Protein AF-A0A1V4APD4-F1 (afdb_monomer)

Nearest PDB structures (foldseek):
  5y3a-assembly2_G  TM=3.845E-01  e=6.288E+00  Homo sapiens

Solvent-accessible surface area (backbone atoms only — not comparable to full-atom values): 9964 Å² total; per-residue (Å²): 138,82,90,67,77,74,72,78,76,81,87,77,83,63,54,67,51,74,43,64,49,101,88,71,40,72,78,46,75,46,80,49,73,101,63,61,68,77,73,52,52,54,60,49,47,54,54,54,38,70,73,75,43,99,75,84,90,73,86,78,89,71,90,73,53,75,68,58,47,55,58,59,63,32,73,66,44,53,63,52,63,63,66,64,74,51,53,67,64,50,52,55,47,32,38,77,34,36,55,78,51,65,97,62,78,60,68,71,44,42,54,51,33,45,53,49,7,52,51,47,37,40,52,52,51,52,52,50,54,51,52,52,54,52,52,52,52,51,52,50,52,53,52,53,52,50,54,52,51,54,52,56,50,56,55,48,62,55,54,71,70,76,113

Sequence (163 aa):
MYKGKVNKRVELGHNMLVASDPWGFVVEHQVIEREADVTLSLPLADRLLSLYIPEVIMPKKGKKNPEEQAEESGRTFRKLRHRHSAVEPDINRLEHHGLDRCLDKGLHAFKRYCALGVVAANLHKLGNVLQEKARKKEKKFRKDSLKNREKQHGRRDTIDRQI

Radius of gyration: 26.32 Å; Cα contacts (8 Å, |Δi|>4): 87; chains: 1; bounding box: 70×63×76 Å

pLDDT: mean 76.34, std 14.39, range [37.53, 96.19]

Structure (mmCIF, N/CA/C/O backbone):
data_AF-A0A1V4APD4-F1
#
_entry.id   AF-A0A1V4APD4-F1
#
loop_
_atom_site.group_PDB
_atom_site.id
_atom_site.type_symbol
_atom_site.label_atom_id
_atom_site.label_alt_id
_atom_site.label_comp_id
_atom_site.label_asym_id
_atom_site.label_entity_id
_atom_site.label_seq_id
_atom_site.pdbx_PDB_ins_code
_atom_site.Cartn_x
_atom_site.Cartn_y
_atom_site.Cartn_z
_atom_site.occupancy
_atom_site.B_iso_or_equiv
_atom_site.auth_seq_id
_atom_site.auth_comp_id
_atom_site.auth_asym_id
_atom_site.auth_atom_id
_atom_site.pdbx_PDB_model_num
ATOM 1 N N . MET A 1 1 ? 36.107 -27.742 -12.202 1.00 41.53 1 MET A N 1
ATOM 2 C CA . MET A 1 1 ? 35.320 -27.063 -13.261 1.00 41.53 1 MET A CA 1
ATOM 3 C C . MET A 1 1 ? 33.856 -27.355 -12.960 1.00 41.53 1 MET A C 1
ATOM 5 O O . MET A 1 1 ? 33.523 -28.519 -12.873 1.00 41.53 1 MET A O 1
ATOM 9 N N . TYR A 1 2 ? 33.014 -26.407 -12.551 1.00 37.53 2 TYR A N 1
ATOM 10 C CA . TYR A 1 2 ? 32.533 -25.267 -13.333 1.00 37.53 2 TYR A CA 1
ATOM 11 C C . TYR A 1 2 ? 32.321 -24.050 -12.403 1.00 37.53 2 TYR A C 1
ATOM 13 O O . TYR A 1 2 ? 31.381 -24.018 -11.614 1.00 37.53 2 TYR A O 1
ATOM 21 N N . LYS A 1 3 ? 33.199 -23.037 -12.475 1.00 45.28 3 LYS A N 1
ATOM 22 C CA . LYS A 1 3 ? 32.902 -21.687 -11.956 1.00 45.28 3 LYS A CA 1
ATOM 23 C C . LYS A 1 3 ? 31.948 -21.033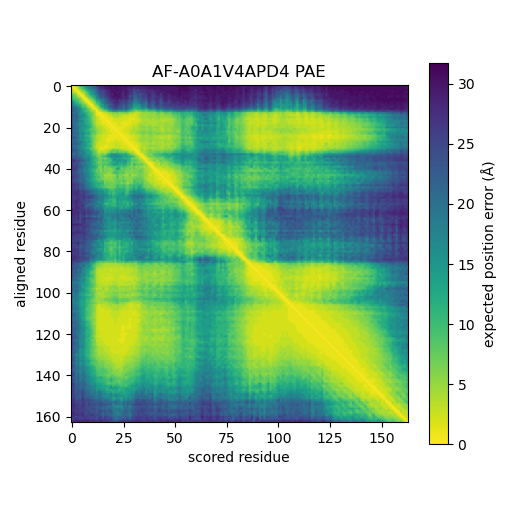 -12.960 1.00 45.28 3 LYS A C 1
ATOM 25 O O . LYS A 1 3 ? 32.371 -20.276 -13.828 1.00 45.28 3 LYS A O 1
ATOM 30 N N . GLY A 1 4 ? 30.671 -21.395 -12.895 1.00 44.62 4 GLY A N 1
ATOM 31 C CA . GLY A 1 4 ? 29.633 -20.711 -13.658 1.00 44.62 4 GLY A CA 1
ATOM 32 C C . GLY A 1 4 ? 29.421 -19.329 -13.055 1.00 44.62 4 GLY A C 1
ATOM 33 O O . GLY A 1 4 ? 29.141 -19.225 -11.862 1.00 44.62 4 GLY A O 1
ATOM 34 N N . LYS A 1 5 ? 29.579 -18.263 -13.850 1.00 44.94 5 LYS A N 1
ATOM 35 C CA . LYS A 1 5 ? 29.133 -16.921 -13.455 1.00 44.94 5 LYS A CA 1
ATOM 36 C C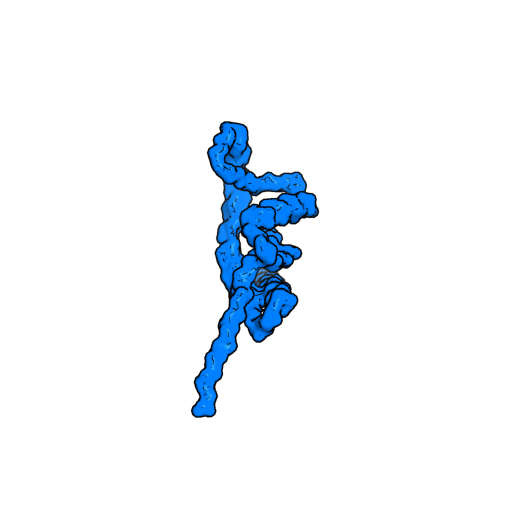 . LYS A 1 5 ? 27.678 -17.046 -13.010 1.00 44.94 5 LYS A C 1
ATOM 38 O O . LYS A 1 5 ? 26.830 -17.420 -13.819 1.00 44.94 5 LYS A O 1
ATOM 43 N N . VAL A 1 6 ? 27.421 -16.779 -11.728 1.00 50.53 6 VAL A N 1
ATOM 44 C CA . VAL A 1 6 ? 26.068 -16.660 -11.180 1.00 50.53 6 VAL A CA 1
ATOM 45 C C . VAL A 1 6 ? 25.322 -15.731 -12.126 1.00 50.53 6 VAL A C 1
ATOM 47 O O . VAL A 1 6 ? 25.782 -14.613 -12.365 1.00 50.53 6 VAL A O 1
ATOM 50 N N . ASN A 1 7 ? 24.267 -16.257 -12.755 1.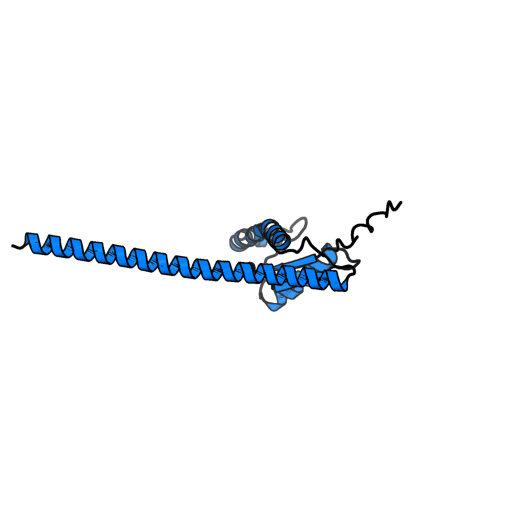00 44.75 7 ASN A N 1
ATOM 51 C CA . ASN A 1 7 ? 23.435 -15.546 -13.718 1.00 44.75 7 ASN A CA 1
ATOM 52 C C . ASN A 1 7 ? 23.274 -14.087 -13.283 1.00 44.75 7 ASN A C 1
ATOM 54 O O . ASN A 1 7 ? 22.939 -13.855 -12.120 1.00 44.75 7 ASN A O 1
ATOM 58 N N . LYS A 1 8 ? 23.546 -13.133 -14.190 1.00 41.78 8 LYS A N 1
ATOM 59 C CA . LYS A 1 8 ? 23.398 -11.695 -13.918 1.00 41.78 8 LYS A CA 1
ATOM 60 C C . LYS A 1 8 ? 22.126 -11.472 -13.096 1.00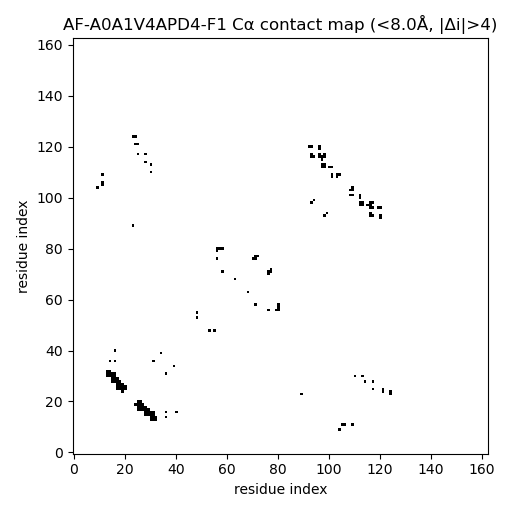 41.78 8 LYS A C 1
ATOM 62 O O . LYS A 1 8 ? 21.047 -11.897 -13.521 1.00 41.78 8 LYS A O 1
ATOM 67 N N . ARG A 1 9 ? 22.290 -10.874 -11.907 1.00 42.69 9 ARG A N 1
ATOM 68 C CA . ARG A 1 9 ? 21.189 -10.428 -11.043 1.00 42.69 9 ARG A CA 1
ATOM 69 C C . ARG A 1 9 ? 20.187 -9.694 -11.927 1.00 42.69 9 ARG A C 1
ATOM 71 O O . ARG A 1 9 ? 20.584 -8.850 -12.720 1.00 42.69 9 ARG A O 1
ATOM 78 N N . VAL A 1 10 ? 18.925 -10.090 -11.837 1.00 48.41 10 VAL A N 1
ATOM 79 C CA . VAL A 1 10 ? 17.829 -9.578 -12.660 1.00 48.41 10 VAL A CA 1
ATOM 80 C C . VAL A 1 10 ? 17.803 -8.047 -12.556 1.00 48.41 10 VAL A C 1
ATOM 82 O O . VAL A 1 10 ? 17.524 -7.505 -11.495 1.00 48.41 10 VAL A O 1
ATOM 85 N N . GLU A 1 11 ? 18.132 -7.358 -13.649 1.00 48.53 11 GLU A N 1
ATOM 86 C CA . GLU A 1 11 ? 18.214 -5.889 -13.749 1.00 48.53 11 GLU A CA 1
ATOM 87 C C . GLU A 1 11 ? 16.832 -5.229 -13.925 1.00 48.53 11 GLU A C 1
ATOM 89 O O . GLU A 1 11 ? 16.681 -4.265 -14.668 1.00 48.53 11 GLU A O 1
ATOM 94 N N . LEU A 1 12 ? 15.776 -5.756 -13.306 1.00 59.72 12 LEU A N 1
ATOM 95 C CA . LEU A 1 12 ? 14.445 -5.153 -13.417 1.00 59.72 12 LEU A CA 1
ATOM 96 C C . LEU A 1 12 ? 14.080 -4.501 -12.085 1.00 59.72 12 LEU A C 1
ATOM 98 O O . LEU A 1 12 ? 13.350 -5.069 -11.286 1.00 59.72 12 LEU A O 1
ATOM 102 N N . GLY A 1 13 ? 14.621 -3.302 -11.868 1.00 64.69 13 GLY A N 1
ATOM 103 C CA . GLY A 1 13 ? 14.204 -2.356 -10.829 1.00 64.69 13 GLY A CA 1
ATOM 104 C C . GLY A 1 13 ? 13.395 -1.224 -11.456 1.00 64.69 13 GLY A C 1
ATOM 105 O O . GLY A 1 13 ? 13.842 -0.082 -11.460 1.00 64.69 13 GLY A O 1
ATOM 106 N N . HIS A 1 14 ? 12.272 -1.556 -12.101 1.00 77.50 14 HIS A N 1
ATOM 107 C CA . HIS A 1 14 ? 11.403 -0.534 -12.688 1.00 77.50 14 HIS A CA 1
ATOM 108 C C . HIS A 1 14 ? 10.682 0.211 -11.571 1.00 77.50 14 HIS A C 1
ATOM 110 O O . HIS A 1 14 ? 10.230 -0.406 -10.604 1.00 77.50 14 HIS A O 1
ATOM 116 N N . ASN A 1 15 ? 10.543 1.525 -11.733 1.00 82.94 15 ASN A N 1
ATOM 117 C CA . ASN A 1 15 ? 9.728 2.310 -10.823 1.00 82.94 15 ASN A CA 1
ATOM 118 C C . ASN A 1 15 ? 8.271 1.861 -10.931 1.00 82.94 15 ASN A C 1
ATOM 120 O O . ASN A 1 15 ? 7.787 1.488 -12.002 1.00 82.94 15 ASN A O 1
ATOM 124 N N . MET A 1 16 ? 7.573 1.905 -9.807 1.00 83.56 16 MET A N 1
ATOM 125 C CA . MET A 1 16 ? 6.165 1.569 -9.733 1.00 83.56 16 MET A CA 1
ATOM 126 C C . MET A 1 16 ? 5.419 2.734 -9.115 1.00 83.56 16 MET A C 1
ATOM 128 O O . MET A 1 16 ? 5.774 3.213 -8.042 1.00 83.56 16 MET A O 1
ATOM 132 N N . LEU A 1 17 ? 4.364 3.153 -9.795 1.00 86.50 17 LEU A N 1
ATOM 133 C CA . LEU A 1 17 ? 3.423 4.125 -9.288 1.00 86.50 17 LEU A CA 1
ATOM 134 C C . LEU A 1 17 ? 2.307 3.374 -8.568 1.00 86.50 17 LEU A C 1
ATOM 136 O O . LEU A 1 17 ? 1.749 2.412 -9.101 1.00 86.50 17 LEU A O 1
ATOM 140 N N . VAL A 1 18 ? 1.993 3.806 -7.352 1.00 85.25 18 VAL A N 1
ATOM 141 C CA . VAL A 1 18 ? 0.896 3.273 -6.549 1.00 85.25 18 VAL A CA 1
ATOM 142 C C . VAL A 1 18 ? 0.016 4.416 -6.069 1.00 85.25 18 VAL A C 1
ATOM 144 O O . VAL A 1 18 ? 0.516 5.410 -5.545 1.00 85.25 18 VAL A O 1
ATOM 147 N N . ALA A 1 19 ? -1.297 4.251 -6.211 1.00 85.06 19 ALA A N 1
ATOM 148 C CA . ALA A 1 19 ? -2.284 5.145 -5.632 1.00 85.06 19 ALA A CA 1
ATOM 149 C C . ALA A 1 19 ? -3.106 4.412 -4.571 1.00 85.06 19 ALA A C 1
ATOM 151 O O . ALA A 1 19 ? -3.692 3.354 -4.830 1.00 85.06 19 ALA A O 1
ATOM 152 N N . SER A 1 20 ? -3.162 5.007 -3.382 1.00 81.81 20 SER A N 1
ATOM 153 C CA . SER A 1 20 ? -3.918 4.501 -2.239 1.00 81.81 20 SER A CA 1
ATOM 154 C C . SER A 1 20 ? -5.090 5.420 -1.913 1.00 81.81 20 SER A C 1
ATOM 156 O O . SER A 1 20 ? -4.988 6.642 -2.022 1.00 81.81 20 SER A O 1
ATOM 158 N N . ASP A 1 21 ? -6.198 4.834 -1.472 1.00 80.94 21 ASP A N 1
ATOM 159 C CA . ASP A 1 21 ? -7.348 5.575 -0.963 1.00 80.94 21 ASP A CA 1
ATOM 160 C C . ASP A 1 21 ? -7.121 6.077 0.486 1.00 80.94 21 ASP A C 1
ATOM 162 O O . ASP A 1 21 ? -6.160 5.679 1.156 1.00 80.94 21 ASP A O 1
ATOM 166 N N . PRO A 1 22 ? -8.019 6.920 1.039 1.00 76.88 22 PRO A N 1
ATOM 167 C CA . PRO A 1 22 ? -7.917 7.382 2.427 1.00 76.88 22 PRO A CA 1
ATOM 168 C C . PRO A 1 22 ? -7.985 6.280 3.499 1.00 76.88 22 PRO A C 1
ATOM 170 O O . PRO A 1 22 ? -7.712 6.554 4.670 1.00 76.88 22 PRO A O 1
ATOM 173 N N . TRP A 1 23 ? -8.383 5.057 3.141 1.00 80.50 23 TRP A N 1
ATOM 174 C CA . TRP A 1 23 ? -8.449 3.900 4.035 1.00 80.50 23 TRP A CA 1
ATOM 175 C C . TRP A 1 23 ? -7.171 3.044 3.983 1.00 80.50 23 TRP A C 1
ATOM 177 O O . TRP A 1 23 ? -7.006 2.136 4.810 1.00 80.50 23 TRP A O 1
ATOM 187 N N . GLY A 1 24 ? -6.245 3.358 3.072 1.00 82.25 24 GLY A N 1
ATOM 188 C CA . GLY A 1 24 ? -4.975 2.665 2.866 1.00 82.25 24 GLY A CA 1
ATOM 189 C C . GLY A 1 24 ? -5.078 1.436 1.958 1.00 82.25 24 GLY A C 1
ATOM 190 O O . GLY A 1 24 ? -4.212 0.557 2.026 1.00 82.25 24 GLY A O 1
ATOM 191 N N . PHE A 1 25 ? -6.136 1.322 1.152 1.00 88.31 25 PHE A N 1
ATOM 192 C CA . PHE A 1 25 ? -6.217 0.325 0.087 1.00 88.31 25 PHE A CA 1
ATOM 193 C C . PHE A 1 25 ? -5.579 0.872 -1.178 1.00 88.31 25 PHE A C 1
ATOM 195 O O . PHE A 1 25 ? -5.876 1.987 -1.597 1.00 88.31 25 PHE A O 1
ATOM 202 N N . VAL A 1 26 ? -4.734 0.061 -1.807 1.00 89.50 26 VAL A N 1
ATOM 203 C CA . VAL A 1 26 ? -4.216 0.371 -3.137 1.00 89.50 26 VAL A CA 1
ATOM 204 C C . VAL A 1 26 ? -5.347 0.193 -4.141 1.00 89.50 26 VAL A C 1
ATOM 206 O O . VAL A 1 26 ? -5.905 -0.904 -4.240 1.00 89.50 26 VAL A O 1
ATOM 209 N N . VAL A 1 27 ? -5.676 1.260 -4.862 1.00 87.00 27 VAL A N 1
ATOM 210 C CA . VAL A 1 27 ? -6.757 1.293 -5.859 1.00 87.00 27 VAL A CA 1
ATOM 211 C C . VAL A 1 27 ? -6.230 1.248 -7.287 1.00 87.00 27 VAL A C 1
ATOM 213 O O . VAL A 1 27 ? -6.883 0.685 -8.159 1.00 87.00 27 VAL A O 1
ATOM 216 N N . GLU A 1 28 ? -5.027 1.770 -7.519 1.00 86.69 28 GLU A N 1
ATOM 217 C CA . GLU A 1 28 ? -4.374 1.740 -8.824 1.00 86.69 28 GLU A CA 1
ATOM 218 C C . GLU A 1 28 ? -2.873 1.501 -8.658 1.00 86.69 28 GLU A C 1
ATOM 220 O O . GLU A 1 28 ? -2.256 1.933 -7.681 1.00 86.69 28 GLU A O 1
ATOM 225 N N . HIS A 1 29 ? -2.293 0.768 -9.606 1.00 89.75 29 HIS A N 1
ATOM 226 C CA . HIS A 1 29 ? -0.860 0.539 -9.665 1.00 89.75 29 HIS A CA 1
ATOM 227 C C . HIS A 1 29 ? -0.382 0.442 -11.113 1.00 89.75 29 HIS A C 1
ATOM 229 O O . HIS A 1 29 ? -1.065 -0.135 -11.960 1.00 89.75 29 HIS A O 1
ATOM 235 N N . GLN A 1 30 ? 0.809 0.963 -11.390 1.00 87.50 30 GLN A N 1
ATOM 236 C CA . GLN A 1 30 ? 1.405 0.940 -12.720 1.00 87.50 30 GLN A CA 1
ATOM 237 C C . GLN A 1 30 ? 2.915 0.746 -12.625 1.00 87.50 30 GLN A C 1
ATOM 239 O O . GLN A 1 30 ? 3.603 1.472 -11.915 1.00 87.50 30 GLN A O 1
ATOM 244 N N . VAL A 1 31 ? 3.444 -0.221 -13.374 1.00 87.12 31 VAL A N 1
ATOM 245 C CA . VAL A 1 31 ? 4.891 -0.333 -13.598 1.00 87.12 31 VAL A CA 1
ATOM 246 C C . VAL A 1 31 ? 5.284 0.676 -14.672 1.00 87.12 31 VAL A C 1
ATOM 248 O O . VAL A 1 31 ? 4.731 0.647 -15.771 1.00 87.12 31 VAL A O 1
ATOM 251 N N . ILE A 1 32 ? 6.226 1.555 -14.345 1.00 83.50 32 ILE A N 1
ATOM 252 C CA . ILE A 1 32 ? 6.718 2.614 -15.222 1.00 83.50 32 ILE A CA 1
ATOM 253 C C . ILE A 1 32 ? 7.813 2.050 -16.123 1.00 83.50 32 ILE A C 1
ATOM 255 O O . ILE A 1 32 ? 8.808 1.505 -15.644 1.00 83.50 32 ILE A O 1
ATOM 259 N N . GLU A 1 33 ? 7.656 2.221 -17.433 1.00 80.38 33 GLU A N 1
ATOM 260 C CA . GLU A 1 33 ? 8.624 1.792 -18.441 1.00 80.38 33 GLU A CA 1
ATOM 261 C C . GLU A 1 33 ? 9.179 3.004 -19.181 1.00 80.38 33 GLU A C 1
ATOM 263 O O . GLU A 1 33 ? 8.427 3.724 -19.824 1.00 80.38 33 GLU A O 1
ATOM 268 N N . ARG A 1 34 ? 10.503 3.209 -19.129 1.00 71.00 34 ARG A N 1
ATOM 269 C CA . ARG A 1 34 ? 11.241 4.214 -19.931 1.00 71.00 34 ARG A CA 1
ATOM 270 C C . ARG A 1 34 ? 10.761 5.674 -19.807 1.00 71.00 34 ARG A C 1
ATOM 272 O O . ARG A 1 34 ? 11.212 6.516 -20.577 1.00 71.00 34 ARG A O 1
ATOM 279 N N . GLU A 1 35 ? 9.929 5.985 -18.821 1.00 68.50 35 GLU A N 1
ATOM 280 C CA . GLU A 1 35 ? 9.408 7.325 -18.545 1.00 68.50 35 GLU A CA 1
ATOM 281 C C . GLU A 1 35 ? 9.812 7.802 -17.144 1.00 68.50 35 GLU A C 1
ATOM 283 O O . GLU A 1 35 ? 10.095 7.004 -16.246 1.00 68.50 35 GLU A O 1
ATOM 288 N N . ALA A 1 36 ? 9.877 9.122 -16.960 1.00 64.94 36 ALA A N 1
ATOM 289 C CA . ALA A 1 36 ? 10.221 9.728 -15.680 1.00 64.94 36 ALA A CA 1
ATOM 290 C C . ALA A 1 36 ? 8.997 9.795 -14.753 1.00 64.94 36 ALA A C 1
ATOM 292 O O . ALA A 1 36 ? 7.911 10.197 -15.161 1.00 64.94 36 ALA A O 1
ATOM 293 N N . ASP A 1 37 ? 9.203 9.478 -13.476 1.00 63.44 37 ASP A N 1
ATOM 294 C CA . ASP A 1 37 ? 8.160 9.412 -12.439 1.00 63.44 37 ASP A CA 1
ATOM 295 C C . ASP A 1 37 ? 7.328 10.708 -12.304 1.00 63.44 37 ASP A C 1
ATOM 297 O O . ASP A 1 37 ? 6.099 10.692 -12.201 1.00 63.44 37 ASP A O 1
ATOM 301 N N . VAL A 1 38 ? 7.982 11.869 -12.413 1.00 63.97 38 VAL A N 1
ATOM 302 C CA . VAL A 1 38 ? 7.319 13.186 -12.327 1.00 63.97 38 VAL A CA 1
ATOM 303 C C . VAL A 1 38 ? 6.297 13.392 -13.452 1.00 63.97 38 VAL A C 1
ATOM 305 O O . VAL A 1 38 ? 5.291 14.069 -13.256 1.00 63.97 38 VAL A O 1
ATOM 308 N N . THR A 1 39 ? 6.533 12.798 -14.622 1.00 69.38 39 THR A N 1
ATOM 309 C CA . THR A 1 39 ? 5.666 12.943 -15.797 1.00 69.38 39 THR A CA 1
ATOM 310 C C . THR A 1 39 ? 4.383 12.124 -15.669 1.00 69.38 39 THR A C 1
ATOM 312 O O . THR A 1 39 ? 3.372 12.497 -16.252 1.00 69.38 39 THR A 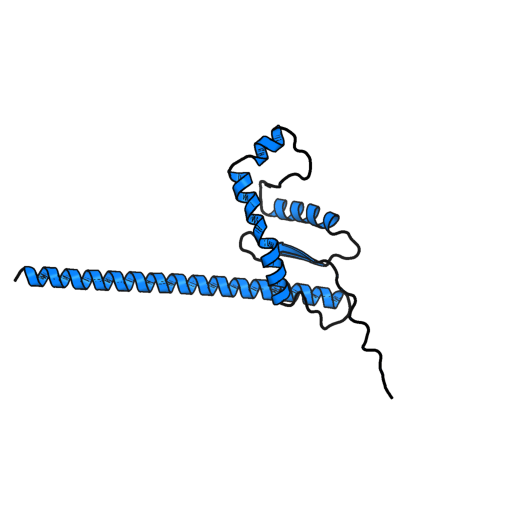O 1
ATOM 315 N N . LEU A 1 40 ? 4.400 11.044 -14.883 1.00 71.50 40 LEU A N 1
ATOM 316 C CA . LEU A 1 40 ? 3.278 10.111 -14.737 1.00 71.50 40 LEU A CA 1
ATOM 317 C C . LEU A 1 40 ? 2.451 10.342 -13.471 1.00 71.50 40 LEU A C 1
ATOM 319 O O . LEU A 1 40 ? 1.236 10.153 -13.477 1.00 71.50 40 LEU A O 1
ATOM 323 N N . SER A 1 41 ? 3.097 10.789 -12.396 1.00 68.81 41 SER A N 1
ATOM 324 C CA . SER A 1 41 ? 2.450 11.034 -11.103 1.00 68.81 41 SER A CA 1
ATOM 325 C C . SER A 1 41 ? 1.392 12.135 -11.151 1.00 68.81 41 SER A C 1
ATOM 327 O O . SER A 1 41 ? 0.307 11.947 -10.603 1.00 68.81 41 SER A O 1
ATOM 329 N N . LEU A 1 42 ? 1.666 13.255 -11.831 1.00 71.38 42 LEU A N 1
ATOM 330 C CA . LEU A 1 42 ? 0.721 14.375 -11.923 1.00 71.38 42 LEU A CA 1
ATOM 331 C C . LEU A 1 42 ? -0.538 14.026 -12.746 1.00 71.38 42 LEU A C 1
ATOM 333 O O . LEU A 1 42 ? -1.635 14.169 -12.206 1.00 71.38 42 LEU A O 1
ATOM 337 N N . PRO A 1 43 ? -0.439 13.484 -13.980 1.00 76.88 43 PRO A N 1
ATOM 338 C CA . PRO A 1 43 ? -1.627 13.093 -14.741 1.00 76.88 43 PRO A CA 1
ATOM 339 C C . PRO A 1 43 ? -2.444 11.994 -14.063 1.00 76.88 43 PRO A C 1
ATOM 341 O O . PRO A 1 43 ? -3.673 11.997 -14.152 1.00 76.88 43 PRO A O 1
ATOM 344 N N . LEU A 1 44 ? -1.785 11.051 -13.378 1.00 73.69 44 LEU A N 1
ATOM 345 C CA . LEU A 1 44 ? -2.508 10.011 -12.657 1.00 73.69 44 LEU A CA 1
ATOM 346 C C . LEU A 1 44 ? -3.285 10.587 -11.476 1.00 73.69 44 LEU A C 1
ATOM 348 O O . LEU A 1 44 ? -4.449 10.235 -11.285 1.00 73.69 44 LEU A O 1
ATOM 352 N N . ALA A 1 45 ? -2.659 11.482 -10.708 1.00 71.38 45 ALA A N 1
ATOM 353 C CA . ALA A 1 45 ? -3.332 12.183 -9.628 1.00 71.38 45 ALA A CA 1
ATOM 354 C C . ALA A 1 45 ? -4.559 12.929 -10.165 1.00 71.38 45 ALA A C 1
ATOM 356 O O . ALA A 1 45 ? -5.657 12.696 -9.669 1.00 71.38 45 ALA A O 1
ATOM 357 N N . ASP A 1 46 ? -4.409 13.732 -11.221 1.00 70.88 46 ASP A N 1
ATOM 358 C CA . ASP A 1 46 ? -5.516 14.487 -11.819 1.00 70.88 46 ASP A CA 1
ATOM 3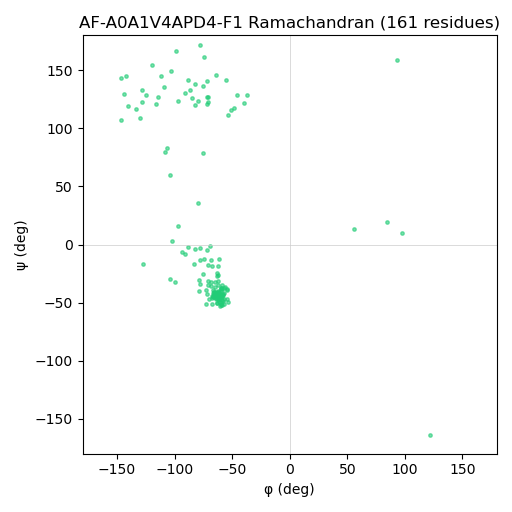59 C C . ASP A 1 46 ? -6.657 13.568 -12.287 1.00 70.88 46 ASP A C 1
ATOM 361 O O . ASP A 1 46 ? -7.831 13.836 -12.014 1.00 70.88 46 ASP A O 1
ATOM 365 N N . ARG A 1 47 ? -6.328 12.438 -12.928 1.00 74.38 47 ARG A N 1
ATOM 366 C CA . ARG A 1 47 ? -7.307 11.438 -13.376 1.00 74.38 47 ARG A CA 1
ATOM 367 C C . ARG A 1 47 ? -8.063 10.804 -12.208 1.00 74.38 47 ARG A C 1
ATOM 369 O O . ARG A 1 47 ? -9.290 10.733 -12.240 1.00 74.38 47 ARG A O 1
ATOM 376 N N . LEU A 1 48 ? -7.343 10.330 -11.192 1.00 71.50 48 LEU A N 1
ATOM 377 C CA . LEU A 1 48 ? -7.924 9.674 -10.019 1.00 71.50 48 LEU A CA 1
ATOM 378 C C . LEU A 1 48 ? -8.770 10.633 -9.191 1.00 71.50 48 LEU A C 1
ATOM 380 O O . LEU A 1 48 ? -9.854 10.284 -8.728 1.00 71.50 48 LEU A O 1
ATOM 384 N N . LEU A 1 49 ? -8.292 11.857 -9.027 1.00 71.31 49 LEU A N 1
ATOM 385 C CA . LEU A 1 49 ? -8.996 12.883 -8.285 1.00 71.31 49 LEU A CA 1
ATOM 386 C C . LEU A 1 49 ? -10.286 13.293 -8.998 1.00 71.31 49 LEU A C 1
ATOM 388 O O . LEU A 1 49 ? -11.326 13.346 -8.351 1.00 71.31 49 LEU A O 1
ATOM 392 N N . SER A 1 50 ? -10.255 13.447 -10.325 1.00 68.06 50 SER A N 1
ATOM 393 C CA . SER A 1 50 ? -11.450 13.743 -11.130 1.00 68.06 50 SER A CA 1
ATOM 394 C C . SER A 1 50 ? -12.519 12.642 -11.070 1.00 68.06 50 SER A C 1
ATOM 396 O O . SER A 1 50 ? -13.700 12.924 -11.253 1.00 68.06 50 SER A O 1
ATOM 398 N N . LEU A 1 51 ? -12.130 11.388 -10.809 1.00 67.25 51 LEU A N 1
ATOM 399 C CA . LEU A 1 51 ? -13.057 10.255 -10.696 1.00 67.25 51 LEU A CA 1
ATOM 400 C C . LEU A 1 51 ? -13.778 10.188 -9.341 1.00 67.25 51 LEU A C 1
ATOM 402 O O . LEU A 1 51 ? -14.899 9.683 -9.281 1.00 67.25 51 LEU A O 1
ATOM 406 N N . TYR A 1 52 ? -13.147 10.656 -8.258 1.00 61.91 52 TYR A N 1
ATOM 407 C CA . TYR A 1 52 ? -13.609 10.372 -6.891 1.00 61.91 52 TYR A CA 1
ATOM 408 C C . TYR A 1 52 ? -13.799 11.601 -5.995 1.00 61.91 52 TYR A C 1
ATOM 410 O O . TYR A 1 52 ? -14.448 11.482 -4.953 1.00 61.91 52 TYR A O 1
ATOM 418 N N . ILE A 1 53 ? -13.246 12.767 -6.345 1.00 61.12 53 ILE A N 1
ATOM 419 C CA . ILE A 1 53 ? -13.240 13.954 -5.483 1.00 61.12 53 ILE A CA 1
ATOM 420 C C . ILE A 1 53 ? -13.651 15.200 -6.291 1.00 61.12 53 ILE A C 1
ATOM 422 O O . ILE A 1 53 ? -12.921 15.605 -7.189 1.00 61.12 53 ILE A O 1
ATOM 426 N N . PRO A 1 54 ? -14.779 15.858 -5.950 1.00 55.44 54 PRO A N 1
ATOM 427 C CA . PRO A 1 54 ? -15.236 17.066 -6.644 1.00 55.44 54 PRO A CA 1
ATOM 428 C C . PRO A 1 54 ? -14.280 18.263 -6.531 1.00 55.44 54 PRO A C 1
ATOM 430 O O . PRO A 1 54 ? -14.290 19.129 -7.398 1.00 55.44 54 PRO A O 1
ATOM 433 N N . GLU A 1 55 ? -13.477 18.334 -5.463 1.00 53.09 55 GLU A N 1
ATOM 434 C CA . GLU A 1 55 ? -12.578 19.459 -5.194 1.00 53.09 55 GLU A CA 1
ATOM 435 C C . GLU A 1 55 ? -11.231 18.984 -4.626 1.00 53.09 55 GLU A C 1
ATOM 437 O O . GLU A 1 55 ? -11.148 18.342 -3.574 1.00 53.09 55 GLU A O 1
ATOM 442 N N . VAL A 1 56 ? -10.160 19.295 -5.355 1.00 58.56 56 VAL A N 1
ATOM 443 C CA . VAL A 1 56 ? -8.800 18.825 -5.091 1.00 58.56 56 VAL A CA 1
ATOM 444 C C . VAL A 1 56 ? -8.018 19.865 -4.306 1.00 58.56 56 VAL A C 1
ATOM 446 O O . VAL A 1 56 ? -7.813 20.985 -4.760 1.00 58.56 56 VAL A O 1
ATOM 449 N N . ILE A 1 57 ? -7.495 19.462 -3.152 1.00 60.47 57 ILE A N 1
ATOM 450 C CA . ILE A 1 57 ? -6.701 20.323 -2.276 1.00 60.47 57 ILE A CA 1
ATOM 451 C C . ILE A 1 57 ? -5.232 19.898 -2.381 1.00 60.47 57 ILE A C 1
ATOM 453 O O . ILE A 1 57 ? -4.746 19.112 -1.566 1.00 60.47 57 ILE A O 1
ATOM 457 N N . MET A 1 58 ? -4.532 20.392 -3.409 1.00 64.25 58 MET A N 1
ATOM 458 C CA . MET A 1 58 ? -3.106 20.121 -3.630 1.00 64.25 58 MET A CA 1
ATOM 459 C C . MET A 1 58 ? -2.231 21.354 -3.366 1.00 64.25 58 MET A C 1
ATOM 461 O O . MET A 1 58 ? -2.558 22.450 -3.817 1.00 64.25 58 MET A O 1
ATOM 465 N N . PRO A 1 59 ? -1.099 21.204 -2.654 1.00 63.53 59 PRO A N 1
ATOM 466 C CA . PRO A 1 59 ? -0.144 22.289 -2.473 1.00 63.53 59 PRO A CA 1
ATOM 467 C C . PRO A 1 59 ? 0.594 22.586 -3.773 1.00 63.53 59 PRO A C 1
ATOM 469 O O . PRO A 1 59 ? 1.206 21.692 -4.361 1.00 63.53 59 PRO A O 1
ATOM 472 N N . LYS A 1 60 ? 0.583 23.850 -4.201 1.00 68.56 60 LYS A N 1
ATOM 473 C CA . LYS A 1 60 ? 1.281 24.235 -5.425 1.00 68.56 60 LYS A CA 1
ATOM 474 C C . LYS A 1 60 ? 2.786 24.298 -5.190 1.00 68.56 60 LYS A C 1
ATOM 476 O O . LYS A 1 60 ? 3.277 24.797 -4.172 1.00 68.56 60 LYS A O 1
ATOM 481 N N . LYS A 1 61 ? 3.533 23.749 -6.149 1.00 58.66 61 LYS A N 1
ATOM 482 C CA . LYS A 1 61 ? 4.996 23.697 -6.120 1.00 58.66 61 LYS A CA 1
ATOM 483 C C . LYS A 1 61 ? 5.559 25.033 -6.611 1.00 58.66 61 LYS A C 1
ATOM 485 O O . LYS A 1 61 ? 5.324 25.405 -7.753 1.00 58.66 61 LYS A O 1
ATOM 490 N N . GLY A 1 62 ? 6.333 25.726 -5.773 1.00 69.88 62 GLY A N 1
ATOM 491 C CA . GLY A 1 62 ? 7.014 26.978 -6.136 1.00 69.88 62 GLY A CA 1
ATOM 492 C C . GLY A 1 62 ? 6.642 28.174 -5.255 1.00 69.88 62 GLY A C 1
ATOM 493 O O . GLY A 1 62 ? 6.117 28.008 -4.152 1.00 69.88 62 GLY A O 1
ATOM 494 N N . LYS A 1 63 ? 6.966 29.389 -5.724 1.00 69.62 63 LYS A N 1
ATOM 495 C CA . LYS A 1 63 ? 6.561 30.646 -5.071 1.00 69.62 63 LYS A CA 1
ATOM 496 C C . LYS A 1 63 ? 5.064 30.861 -5.287 1.00 69.62 63 LYS A C 1
ATOM 498 O O . LYS A 1 63 ? 4.607 30.829 -6.421 1.00 69.62 63 LYS A O 1
ATOM 503 N N . LYS A 1 64 ? 4.340 31.080 -4.192 1.00 70.81 64 LYS A N 1
ATOM 504 C CA . LYS A 1 64 ? 2.882 31.239 -4.175 1.00 70.81 64 LYS A CA 1
ATOM 505 C C . LYS A 1 64 ? 2.500 32.694 -4.381 1.00 70.81 64 LYS A C 1
ATOM 507 O O . LYS A 1 64 ? 3.154 33.571 -3.813 1.00 70.81 64 LYS A O 1
ATOM 512 N N . ASN A 1 65 ? 1.427 32.930 -5.126 1.00 80.00 65 ASN A N 1
ATOM 513 C CA . ASN A 1 65 ? 0.803 34.247 -5.181 1.00 80.00 65 ASN A CA 1
ATOM 514 C C . ASN A 1 65 ? 0.007 34.528 -3.880 1.00 80.00 65 ASN A C 1
ATOM 516 O O . ASN A 1 65 ? -0.327 33.582 -3.160 1.00 80.00 65 ASN A O 1
ATOM 520 N N . PRO A 1 66 ? -0.322 35.792 -3.546 1.00 76.69 66 PRO A N 1
ATOM 521 C CA . PRO A 1 66 ? -1.030 36.134 -2.305 1.00 76.69 66 PRO A CA 1
ATOM 522 C C . PRO A 1 66 ? -2.380 35.420 -2.138 1.00 76.69 66 PRO A C 1
ATOM 524 O O . PRO A 1 66 ? -2.716 34.982 -1.039 1.00 76.69 66 PRO A O 1
ATOM 527 N N . GLU A 1 67 ? -3.123 35.247 -3.233 1.00 73.44 67 GLU A N 1
ATOM 528 C CA . GLU A 1 67 ? -4.410 34.536 -3.263 1.00 73.44 67 GLU A CA 1
ATOM 529 C C . GLU A 1 67 ? -4.233 33.036 -2.981 1.00 73.44 67 GLU A C 1
ATOM 531 O O . GLU A 1 67 ? -4.889 32.475 -2.106 1.00 73.44 67 GLU A O 1
ATOM 536 N N . GLU A 1 68 ? -3.245 32.407 -3.620 1.00 69.69 68 GLU A N 1
ATOM 537 C CA . GLU A 1 68 ? -2.900 30.996 -3.402 1.00 69.69 68 GLU A CA 1
ATOM 538 C C . GLU A 1 68 ? -2.394 30.753 -1.972 1.00 69.69 68 GLU A C 1
ATOM 540 O O . GLU A 1 68 ? -2.612 29.701 -1.369 1.00 69.69 68 GLU A O 1
ATOM 545 N N . GLN A 1 69 ? -1.719 31.742 -1.383 1.00 73.69 69 GLN A N 1
ATOM 546 C CA . GLN A 1 69 ? -1.271 31.668 0.000 1.00 73.69 69 GLN A CA 1
ATOM 547 C C . GLN A 1 69 ? -2.441 31.758 0.987 1.00 73.69 69 GLN A C 1
ATOM 549 O O . GLN A 1 69 ? -2.407 31.069 2.010 1.00 73.69 69 GLN A O 1
ATOM 554 N N . ALA A 1 70 ? -3.477 32.544 0.678 1.00 73.94 70 ALA A N 1
ATOM 555 C CA . ALA A 1 70 ? -4.705 32.610 1.464 1.00 73.94 70 ALA A CA 1
ATOM 556 C C . ALA A 1 70 ? -5.479 31.280 1.410 1.00 73.94 70 ALA A C 1
ATOM 558 O O . ALA A 1 70 ? -5.832 30.750 2.467 1.00 73.94 70 ALA A O 1
ATOM 559 N N . GLU A 1 71 ? -5.631 30.679 0.228 1.00 68.44 71 GLU A N 1
ATOM 560 C CA . GLU A 1 71 ? -6.248 29.354 0.053 1.00 68.44 71 GLU A CA 1
ATOM 561 C C . GLU A 1 71 ? -5.492 28.256 0.821 1.00 68.44 71 GLU A C 1
ATOM 563 O O . GLU A 1 71 ? -6.078 27.516 1.620 1.00 68.44 71 GLU A O 1
ATOM 568 N N . GLU A 1 72 ? -4.163 28.193 0.674 1.00 68.56 72 GLU A N 1
ATOM 569 C CA . GLU A 1 72 ? -3.336 27.194 1.362 1.00 68.56 72 GLU A CA 1
ATOM 570 C C . GLU A 1 72 ? -3.215 27.430 2.882 1.00 68.56 72 GLU A C 1
ATOM 572 O O . GLU A 1 72 ? -2.834 26.527 3.640 1.00 68.56 72 GLU A O 1
ATOM 577 N N . SER A 1 73 ? -3.522 28.641 3.359 1.00 70.44 73 SER A N 1
ATOM 578 C CA . SER A 1 73 ? -3.534 28.969 4.790 1.00 70.44 73 SER A CA 1
A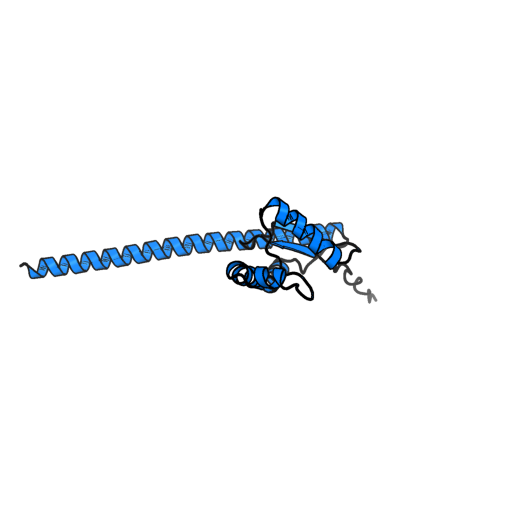TOM 579 C C . SER A 1 73 ? -4.784 28.469 5.519 1.00 70.44 73 SER A C 1
ATOM 581 O O . SER A 1 73 ? -4.787 28.409 6.754 1.00 70.44 73 SER A O 1
ATOM 583 N N . GLY A 1 74 ? -5.813 28.052 4.772 1.00 78.38 74 GLY A N 1
ATOM 584 C CA . GLY A 1 74 ? -7.070 27.555 5.311 1.00 78.38 74 GLY A CA 1
ATOM 585 C C . GLY A 1 74 ? -6.887 26.389 6.287 1.00 78.38 74 GLY A C 1
ATOM 586 O O . GLY A 1 74 ? -6.070 25.482 6.097 1.00 78.38 74 GLY A O 1
ATOM 587 N N . ARG A 1 75 ? -7.694 26.373 7.356 1.00 72.56 75 ARG A N 1
ATOM 588 C CA . ARG A 1 75 ? -7.638 25.330 8.399 1.00 72.56 75 ARG A CA 1
ATOM 589 C C . ARG A 1 75 ? -7.869 23.926 7.826 1.00 72.56 75 ARG A C 1
ATOM 591 O O . ARG A 1 75 ? -7.215 22.972 8.249 1.00 72.56 75 ARG A O 1
ATOM 598 N N . THR A 1 76 ? -8.774 23.810 6.857 1.00 66.38 76 THR A N 1
ATOM 599 C CA . THR A 1 76 ? -9.083 22.565 6.139 1.00 66.38 76 THR A CA 1
ATOM 600 C C . THR A 1 76 ? -7.899 22.111 5.286 1.00 66.38 76 THR A C 1
ATOM 602 O O . THR A 1 76 ? -7.501 20.950 5.383 1.00 66.38 76 THR A O 1
ATOM 605 N N . PHE A 1 77 ? -7.265 23.038 4.558 1.00 71.31 77 PHE A N 1
ATOM 606 C CA . PHE A 1 77 ? -6.085 22.786 3.727 1.00 71.31 77 PHE A CA 1
ATOM 607 C C . PHE A 1 77 ? -4.916 22.242 4.555 1.00 71.31 77 PHE A C 1
ATOM 609 O O . PHE A 1 77 ? -4.391 21.164 4.275 1.00 71.31 77 PHE A O 1
ATOM 616 N N . ARG A 1 78 ? -4.561 22.927 5.651 1.00 69.75 78 ARG A N 1
ATOM 617 C CA . ARG A 1 78 ? -3.492 22.480 6.562 1.00 69.75 78 ARG A CA 1
ATOM 618 C C . ARG A 1 78 ? -3.779 21.101 7.154 1.00 69.75 78 ARG A C 1
ATOM 620 O O . ARG A 1 78 ? -2.892 20.254 7.189 1.00 69.75 78 ARG A O 1
ATOM 627 N N . LYS A 1 79 ? -5.020 20.842 7.582 1.00 67.69 79 LYS A N 1
ATOM 628 C CA . LYS A 1 79 ? -5.411 19.547 8.164 1.00 67.69 79 LYS A CA 1
ATOM 629 C C . LYS A 1 79 ? -5.329 18.399 7.152 1.00 67.69 79 LYS A C 1
ATOM 631 O O . LYS A 1 79 ? -4.988 17.282 7.533 1.00 67.69 79 LYS A O 1
ATOM 636 N N . LEU A 1 80 ? -5.665 18.653 5.888 1.00 63.19 80 LEU A N 1
ATOM 637 C CA . LEU A 1 80 ? -5.645 17.649 4.823 1.00 63.19 80 LEU A CA 1
ATOM 638 C C . LEU A 1 80 ? -4.237 17.394 4.285 1.00 63.19 80 LEU A C 1
ATOM 640 O O . LEU A 1 80 ? -3.871 16.234 4.119 1.00 63.19 80 LEU A O 1
ATOM 644 N N . ARG A 1 81 ? -3.414 18.440 4.132 1.00 63.53 81 ARG A N 1
ATOM 645 C CA . ARG A 1 81 ? -2.022 18.339 3.662 1.00 63.53 81 ARG A CA 1
ATOM 646 C C . ARG A 1 81 ? -1.189 17.354 4.494 1.00 63.53 81 ARG A C 1
ATOM 648 O O . ARG A 1 81 ? -0.383 16.614 3.945 1.00 63.53 81 ARG A O 1
ATOM 655 N N . HIS A 1 82 ? -1.397 17.305 5.811 1.00 60.12 82 HIS A N 1
ATOM 656 C CA . HIS A 1 82 ? -0.662 16.399 6.703 1.00 60.12 82 HIS A CA 1
ATOM 657 C C . HIS A 1 82 ? -1.153 14.939 6.684 1.00 60.12 82 HIS A C 1
ATOM 659 O O . HIS A 1 82 ? -0.539 14.096 7.333 1.00 60.12 82 HIS A O 1
ATOM 665 N N . ARG A 1 83 ? -2.220 14.596 5.942 1.00 57.72 83 ARG A N 1
ATOM 666 C CA . ARG A 1 83 ? -2.603 13.184 5.739 1.00 57.72 83 ARG A CA 1
ATOM 667 C C . ARG A 1 83 ? -1.679 12.442 4.765 1.00 57.72 83 ARG A C 1
ATOM 669 O O . ARG A 1 83 ? -1.716 11.220 4.743 1.00 57.72 83 ARG A O 1
ATOM 676 N N . HIS A 1 84 ? -0.823 13.154 4.025 1.00 55.56 84 HIS A N 1
ATOM 677 C CA . HIS A 1 84 ? 0.185 12.569 3.131 1.00 55.56 84 HIS A CA 1
ATOM 678 C C . HIS A 1 84 ? 1.369 11.903 3.859 1.00 55.56 84 HIS A C 1
ATOM 680 O O . HIS A 1 84 ? 2.207 11.285 3.215 1.00 55.56 84 HIS A O 1
ATOM 686 N N . SER A 1 85 ? 1.456 11.974 5.191 1.00 56.94 85 SER A N 1
ATOM 687 C CA . SER A 1 85 ? 2.581 11.408 5.957 1.00 56.94 85 SER A CA 1
ATOM 688 C C . SER A 1 85 ? 2.653 9.870 5.974 1.00 56.94 85 SER A C 1
ATOM 690 O O . SER A 1 85 ? 3.559 9.318 6.590 1.00 56.94 85 SER A O 1
ATOM 692 N N . ALA A 1 86 ? 1.707 9.165 5.345 1.00 68.00 86 ALA A N 1
ATOM 693 C CA . ALA A 1 86 ? 1.656 7.700 5.325 1.00 68.00 86 ALA A CA 1
ATOM 694 C C . ALA A 1 86 ? 2.444 7.048 4.171 1.00 68.00 86 ALA A C 1
ATOM 696 O O . ALA A 1 86 ? 2.519 5.825 4.128 1.00 68.00 86 ALA A O 1
ATOM 697 N N . VAL A 1 87 ? 3.066 7.834 3.281 1.00 71.69 87 VAL A N 1
ATOM 698 C CA . VAL A 1 87 ? 3.750 7.315 2.079 1.00 71.69 87 VAL A CA 1
ATOM 699 C C . VAL A 1 87 ? 4.880 6.337 2.421 1.00 71.69 87 VAL A C 1
ATOM 701 O O . VAL A 1 87 ? 4.875 5.221 1.913 1.00 71.69 87 VAL A O 1
ATOM 704 N N . GLU A 1 88 ? 5.803 6.697 3.319 1.00 79.75 88 GLU A N 1
ATOM 705 C CA . GLU A 1 88 ? 6.919 5.810 3.703 1.00 79.75 88 GLU A CA 1
ATOM 706 C C . GLU A 1 88 ? 6.434 4.505 4.370 1.00 79.75 88 GLU A C 1
ATOM 708 O O . GLU A 1 88 ? 6.851 3.420 3.954 1.00 79.75 88 GLU A O 1
ATOM 713 N N . PRO A 1 89 ? 5.498 4.546 5.347 1.00 83.31 89 PRO A N 1
ATOM 714 C CA . PRO A 1 89 ? 4.867 3.330 5.857 1.00 83.31 89 PRO A CA 1
ATOM 715 C C . PRO A 1 89 ? 4.183 2.470 4.788 1.00 83.31 89 PRO A C 1
ATOM 717 O O . PRO A 1 89 ? 4.215 1.244 4.895 1.00 83.31 89 PRO A O 1
ATOM 720 N N . ASP A 1 90 ? 3.552 3.083 3.785 1.00 83.81 90 ASP A N 1
ATOM 721 C CA . ASP A 1 90 ? 2.851 2.366 2.719 1.00 83.81 90 ASP A CA 1
ATOM 722 C C . ASP A 1 90 ? 3.822 1.692 1.741 1.00 83.81 90 ASP A C 1
ATOM 724 O O . ASP A 1 90 ? 3.592 0.539 1.368 1.00 83.81 90 ASP A O 1
ATOM 728 N N . ILE A 1 91 ? 4.934 2.349 1.394 1.00 84.94 91 ILE A N 1
ATOM 729 C CA . ILE A 1 91 ? 6.023 1.745 0.610 1.00 84.94 91 ILE A CA 1
ATOM 730 C C . ILE A 1 91 ? 6.591 0.544 1.367 1.00 84.94 91 ILE A C 1
ATOM 732 O O . ILE A 1 91 ? 6.574 -0.575 0.852 1.00 84.94 91 ILE A O 1
ATOM 736 N N . ASN A 1 92 ? 6.982 0.741 2.629 1.00 87.75 92 ASN A N 1
ATOM 737 C CA . ASN A 1 92 ? 7.530 -0.329 3.461 1.00 87.75 92 ASN A CA 1
ATOM 738 C C . ASN A 1 92 ? 6.531 -1.489 3.632 1.00 87.75 92 ASN A C 1
ATOM 740 O O . ASN A 1 92 ? 6.900 -2.665 3.629 1.00 87.75 92 ASN A O 1
ATOM 744 N N . ARG A 1 93 ? 5.231 -1.184 3.749 1.00 89.31 93 ARG A N 1
ATOM 745 C CA . ARG A 1 93 ? 4.180 -2.206 3.740 1.00 89.31 93 ARG A CA 1
ATOM 746 C C . ARG A 1 93 ? 4.229 -3.000 2.441 1.00 89.31 93 ARG A C 1
ATOM 748 O O . ARG A 1 93 ? 4.234 -4.221 2.521 1.00 89.31 93 ARG A O 1
ATOM 755 N N . LEU A 1 94 ? 4.230 -2.363 1.277 1.00 88.88 94 LEU A N 1
ATOM 756 C CA . LEU A 1 94 ? 4.226 -3.076 -0.003 1.00 88.88 94 LEU A CA 1
ATOM 757 C C . LEU A 1 94 ? 5.466 -3.960 -0.175 1.00 88.88 94 LEU A C 1
ATOM 759 O O . LEU A 1 94 ? 5.328 -5.115 -0.580 1.00 88.88 94 LEU A O 1
ATOM 763 N N . GLU A 1 95 ? 6.643 -3.475 0.216 1.00 87.19 95 GLU A N 1
ATOM 764 C CA . GLU A 1 95 ? 7.885 -4.258 0.208 1.00 87.19 95 GLU A CA 1
ATOM 765 C C . GLU A 1 95 ? 7.757 -5.524 1.059 1.00 87.19 95 GLU A C 1
ATOM 767 O O . GLU A 1 95 ? 7.988 -6.627 0.572 1.00 87.19 95 GLU A O 1
ATOM 772 N N . HIS A 1 96 ? 7.250 -5.413 2.291 1.00 88.38 96 HIS A N 1
ATOM 773 C CA . HIS A 1 96 ? 6.998 -6.586 3.135 1.00 88.38 96 HIS A CA 1
ATOM 774 C C . HIS A 1 96 ? 5.964 -7.568 2.562 1.00 88.38 96 HIS A C 1
ATOM 776 O O . HIS A 1 96 ? 5.928 -8.724 2.986 1.00 88.38 96 HIS A O 1
ATOM 782 N N . HIS A 1 97 ? 5.134 -7.135 1.610 1.00 89.56 97 HIS A N 1
ATOM 783 C CA . HIS A 1 97 ? 4.166 -7.988 0.915 1.00 89.56 97 HIS A CA 1
ATOM 784 C C . HIS A 1 97 ? 4.684 -8.486 -0.442 1.00 89.56 97 HIS A C 1
ATOM 786 O O . HIS A 1 97 ? 3.908 -9.014 -1.237 1.00 89.56 97 HIS A O 1
ATOM 792 N N . GLY A 1 98 ? 5.994 -8.393 -0.684 1.00 83.19 98 GLY A N 1
ATOM 793 C CA . GLY A 1 98 ? 6.668 -9.032 -1.811 1.00 83.19 98 GLY A CA 1
ATOM 794 C C . GLY A 1 98 ? 6.901 -8.125 -3.011 1.00 83.19 98 GLY A C 1
ATOM 795 O O . GLY A 1 98 ? 7.308 -8.625 -4.057 1.00 83.19 98 GLY A O 1
ATOM 796 N N . LEU A 1 99 ? 6.678 -6.811 -2.880 1.00 84.62 99 LEU A N 1
ATOM 797 C CA . LEU A 1 99 ? 7.015 -5.859 -3.942 1.00 84.62 99 LEU A CA 1
ATOM 798 C C . LEU A 1 99 ? 8.539 -5.739 -4.168 1.00 84.62 99 LEU A C 1
ATOM 800 O O . LEU A 1 99 ? 8.970 -5.318 -5.236 1.00 84.62 99 LEU A O 1
ATOM 804 N N . ASP A 1 100 ? 9.349 -6.171 -3.196 1.00 81.56 100 ASP A N 1
ATOM 805 C CA . ASP A 1 100 ? 10.816 -6.252 -3.247 1.00 81.56 100 ASP A CA 1
ATOM 806 C C . ASP A 1 100 ? 11.340 -7.523 -3.953 1.00 81.56 100 ASP A C 1
ATOM 808 O O . ASP A 1 100 ? 12.551 -7.704 -4.116 1.00 81.56 100 ASP A O 1
ATOM 812 N N . ARG A 1 101 ? 10.447 -8.440 -4.358 1.00 80.75 101 ARG A N 1
ATOM 813 C CA . ARG A 1 101 ? 10.804 -9.785 -4.830 1.00 80.75 101 ARG A CA 1
ATOM 814 C C . ARG A 1 101 ? 10.170 -10.103 -6.176 1.00 80.75 101 ARG A C 1
ATOM 816 O O . ARG A 1 101 ? 8.957 -10.199 -6.313 1.00 80.75 101 ARG A O 1
ATOM 823 N N . CYS A 1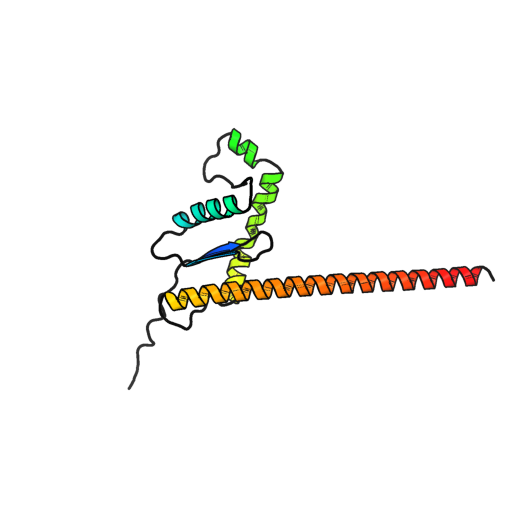 102 ? 11.017 -10.419 -7.150 1.00 83.00 102 CYS A N 1
ATOM 824 C CA . CYS A 1 102 ? 10.614 -11.024 -8.416 1.00 83.00 102 CYS A CA 1
ATOM 825 C C . CYS A 1 102 ? 11.501 -12.247 -8.670 1.00 83.00 102 CYS A C 1
ATOM 827 O O . CYS A 1 102 ? 12.698 -12.111 -8.924 1.00 83.00 102 CYS A O 1
ATOM 829 N N . LEU A 1 103 ? 10.927 -13.447 -8.550 1.00 81.69 103 LEU A N 1
ATOM 830 C CA . LEU A 1 103 ? 11.661 -14.711 -8.735 1.00 81.69 103 LEU A CA 1
ATOM 831 C C . LEU A 1 103 ? 11.786 -15.110 -10.212 1.00 81.69 103 LEU A C 1
ATOM 833 O O . LEU A 1 103 ? 12.632 -15.926 -10.572 1.00 81.69 103 LEU A O 1
ATOM 837 N N . ASP A 1 104 ? 10.964 -14.501 -11.058 1.00 82.94 104 ASP A N 1
ATOM 838 C CA . ASP A 1 104 ? 10.929 -14.717 -12.494 1.00 82.94 104 ASP A CA 1
ATOM 839 C C . ASP A 1 104 ? 11.701 -13.629 -13.254 1.00 82.94 104 ASP A C 1
ATOM 841 O O . ASP A 1 104 ? 12.025 -12.556 -12.735 1.00 82.94 104 ASP A O 1
ATOM 845 N N . LYS A 1 105 ? 11.968 -13.896 -14.536 1.00 82.31 105 LYS A N 1
ATOM 846 C CA . LYS A 1 105 ? 12.624 -12.956 -15.449 1.00 82.31 105 LYS A CA 1
ATOM 847 C C . LYS A 1 105 ? 11.622 -12.313 -16.404 1.00 82.31 105 LYS A C 1
ATOM 849 O O . LYS A 1 105 ? 10.675 -12.947 -16.861 1.00 82.31 105 LYS A O 1
ATOM 854 N N . GLY A 1 106 ? 11.922 -11.077 -16.788 1.00 83.81 106 GLY A N 1
ATOM 855 C CA . GLY A 1 106 ? 11.186 -10.347 -17.814 1.00 83.81 106 GLY A CA 1
ATOM 856 C C . GLY A 1 106 ? 10.064 -9.471 -17.261 1.00 83.81 106 GLY A C 1
ATOM 857 O O . GLY A 1 106 ? 9.549 -9.669 -16.164 1.00 83.81 106 GLY A O 1
ATOM 858 N N . LEU A 1 107 ? 9.680 -8.484 -18.066 1.00 84.69 107 LEU A N 1
ATOM 859 C CA . LEU A 1 107 ? 8.734 -7.434 -17.694 1.00 84.69 107 LEU A CA 1
ATOM 860 C C . LEU A 1 107 ? 7.340 -7.971 -17.356 1.00 84.69 107 LEU A C 1
ATOM 862 O O . LEU A 1 107 ? 6.722 -7.533 -16.391 1.00 84.69 107 LEU A O 1
ATOM 866 N N . HIS A 1 108 ? 6.838 -8.934 -18.132 1.00 86.56 108 HIS A N 1
ATOM 867 C CA . HIS A 1 108 ? 5.525 -9.514 -17.862 1.00 86.56 108 HIS A CA 1
ATOM 868 C C . HIS A 1 108 ? 5.505 -10.198 -16.492 1.00 86.56 108 HIS A C 1
ATOM 870 O O . HIS A 1 108 ? 4.535 -10.072 -15.746 1.00 86.56 108 HIS A O 1
ATOM 876 N N . ALA A 1 109 ? 6.564 -10.929 -16.152 1.00 86.94 109 ALA A N 1
ATOM 877 C CA . ALA A 1 109 ? 6.670 -11.539 -14.842 1.00 86.94 109 ALA A CA 1
ATOM 878 C C . ALA A 1 109 ? 6.745 -10.484 -13.737 1.00 86.94 109 ALA A C 1
ATOM 880 O O . ALA A 1 109 ? 5.977 -10.561 -12.785 1.00 86.94 109 ALA A O 1
ATOM 881 N N . PHE A 1 110 ? 7.572 -9.455 -13.922 1.00 87.31 110 PHE A N 1
ATOM 882 C CA . PHE A 1 110 ? 7.675 -8.332 -12.994 1.00 87.31 110 PHE A CA 1
ATOM 883 C C . PHE A 1 110 ? 6.308 -7.684 -12.715 1.00 87.31 110 PHE A C 1
ATOM 885 O O . PHE A 1 110 ? 5.896 -7.601 -11.562 1.00 87.31 110 PHE A O 1
ATOM 892 N N . LYS A 1 111 ? 5.531 -7.356 -13.760 1.00 89.25 111 LYS A N 1
ATOM 893 C CA . LYS A 1 111 ? 4.164 -6.819 -13.621 1.00 89.25 111 LYS A CA 1
ATOM 894 C C . LYS A 1 111 ? 3.239 -7.746 -12.826 1.00 8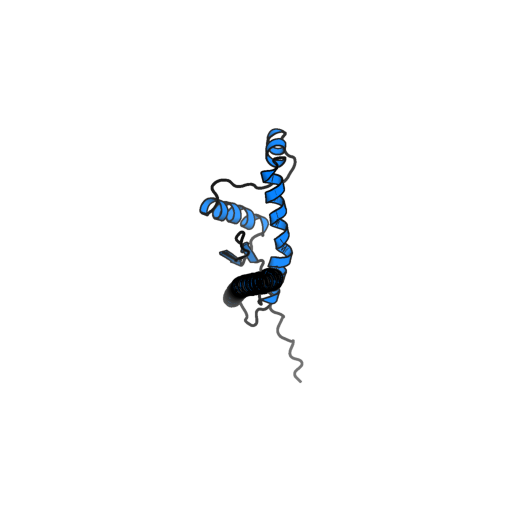9.25 111 LYS A C 1
ATOM 896 O O . LYS A 1 111 ? 2.484 -7.268 -11.983 1.00 89.25 111 LYS A O 1
ATOM 901 N N . ARG A 1 112 ? 3.309 -9.067 -13.052 1.00 90.50 112 ARG A N 1
ATOM 902 C CA . ARG A 1 112 ? 2.525 -10.045 -12.272 1.00 90.50 112 ARG A CA 1
ATOM 903 C C . ARG A 1 112 ? 2.910 -10.024 -10.794 1.00 90.50 112 ARG A C 1
ATOM 905 O O . ARG A 1 112 ? 2.022 -10.024 -9.950 1.00 90.50 112 ARG A O 1
ATOM 912 N N . TYR A 1 113 ? 4.204 -9.999 -10.481 1.00 90.69 113 TYR A N 1
ATOM 913 C CA . TYR A 1 113 ? 4.687 -9.969 -9.098 1.00 90.69 113 TYR A CA 1
ATOM 914 C C . TYR A 1 113 ? 4.303 -8.667 -8.387 1.00 90.69 113 TYR A C 1
ATOM 916 O O . TYR A 1 113 ? 3.797 -8.721 -7.268 1.00 90.69 113 TYR A O 1
ATOM 924 N N . CYS A 1 114 ? 4.422 -7.518 -9.058 1.00 89.88 114 CYS A N 1
ATOM 925 C CA . CYS A 1 114 ? 3.933 -6.241 -8.539 1.00 89.88 114 CYS A CA 1
ATOM 926 C C . CYS A 1 114 ? 2.430 -6.288 -8.218 1.00 89.88 114 CYS A C 1
ATOM 928 O O . CYS A 1 114 ? 2.018 -5.904 -7.123 1.00 89.88 114 CYS A O 1
ATOM 930 N N . ALA A 1 115 ? 1.613 -6.815 -9.137 1.00 91.62 115 ALA A N 1
ATOM 931 C CA . ALA A 1 115 ? 0.175 -6.963 -8.923 1.00 91.62 115 ALA A CA 1
ATOM 932 C C . ALA A 1 115 ? -0.143 -7.899 -7.742 1.00 91.62 115 ALA A C 1
ATOM 934 O O . ALA A 1 115 ? -1.011 -7.596 -6.923 1.00 91.62 115 ALA A O 1
ATOM 935 N N . LEU A 1 116 ? 0.586 -9.013 -7.606 1.00 93.06 116 LEU A N 1
ATOM 936 C CA . LEU A 1 116 ? 0.442 -9.930 -6.472 1.00 93.06 116 LEU A CA 1
ATOM 937 C C . LEU A 1 116 ? 0.810 -9.264 -5.141 1.00 93.06 116 LEU A C 1
ATOM 939 O O . LEU A 1 116 ? 0.079 -9.440 -4.167 1.00 93.06 116 LEU A O 1
ATOM 943 N N . GLY A 1 117 ? 1.884 -8.469 -5.100 1.00 92.50 117 GLY A N 1
ATOM 944 C CA . GLY A 1 117 ? 2.285 -7.727 -3.901 1.00 92.50 117 GLY A CA 1
ATOM 945 C C . GLY A 1 117 ? 1.221 -6.722 -3.452 1.00 92.50 117 GLY A C 1
ATOM 946 O O . GLY A 1 117 ? 0.877 -6.651 -2.270 1.00 92.50 117 GLY A O 1
ATOM 947 N N . VAL A 1 118 ? 0.608 -6.019 -4.409 1.00 93.62 118 VAL A N 1
ATOM 948 C CA . VAL A 1 118 ? -0.531 -5.121 -4.161 1.00 93.62 118 VAL A CA 1
ATOM 949 C C . VAL A 1 118 ? -1.734 -5.877 -3.587 1.00 93.62 118 VAL A C 1
ATOM 951 O O . VAL A 1 118 ? -2.312 -5.458 -2.579 1.00 93.62 118 VAL A O 1
ATOM 954 N N . VAL A 1 119 ? -2.101 -7.017 -4.181 1.00 94.75 119 VAL A N 1
ATOM 955 C CA . VAL A 1 119 ? -3.215 -7.849 -3.694 1.00 94.75 119 VAL A CA 1
ATOM 956 C C . VAL A 1 119 ? -2.939 -8.361 -2.280 1.00 94.75 119 VAL A C 1
ATOM 958 O O . VAL A 1 119 ? -3.800 -8.237 -1.407 1.00 94.75 119 VAL A O 1
ATOM 961 N N . ALA A 1 120 ? -1.738 -8.881 -2.024 1.00 95.00 120 ALA A N 1
ATOM 962 C CA . ALA A 1 120 ? -1.330 -9.361 -0.708 1.00 95.00 120 ALA A CA 1
ATOM 963 C C . ALA A 1 120 ? -1.414 -8.250 0.349 1.00 95.00 120 ALA A C 1
ATOM 965 O O . ALA A 1 120 ? -1.992 -8.454 1.421 1.00 95.00 120 ALA A O 1
ATOM 966 N N . ALA A 1 121 ? -0.919 -7.051 0.030 1.00 93.62 121 ALA A N 1
ATOM 967 C CA . ALA A 1 121 ? -1.015 -5.894 0.909 1.00 93.62 121 ALA A CA 1
ATOM 968 C C . ALA A 1 121 ? -2.476 -5.553 1.234 1.00 93.62 121 ALA A C 1
ATOM 970 O O . ALA A 1 121 ? -2.815 -5.335 2.405 1.00 93.62 121 ALA A O 1
ATOM 971 N N . ASN A 1 122 ? -3.355 -5.502 0.231 1.00 94.62 122 ASN A N 1
ATOM 972 C CA . ASN A 1 122 ? -4.773 -5.184 0.417 1.00 94.62 122 ASN A CA 1
ATOM 973 C C . ASN A 1 122 ? -5.510 -6.246 1.246 1.00 94.62 122 ASN A C 1
ATOM 975 O O . ASN A 1 122 ? -6.263 -5.892 2.155 1.00 94.62 122 ASN A O 1
ATOM 979 N N . LEU A 1 123 ? -5.249 -7.533 1.004 1.00 96.19 123 LEU A N 1
ATOM 980 C CA . LEU A 1 123 ? -5.823 -8.628 1.792 1.00 96.19 123 LEU A CA 1
ATOM 981 C C . LEU A 1 123 ? -5.396 -8.558 3.260 1.00 96.19 123 LEU A C 1
ATOM 983 O O . LEU A 1 123 ? -6.232 -8.685 4.156 1.00 96.19 123 LEU A O 1
ATOM 987 N N . HIS A 1 124 ? -4.119 -8.290 3.524 1.00 94.69 124 HIS A N 1
ATOM 988 C CA . HIS A 1 124 ? -3.633 -8.149 4.892 1.00 94.69 124 HIS A CA 1
ATOM 989 C C . HIS A 1 124 ? -4.272 -6.946 5.607 1.00 94.69 124 HIS A C 1
ATOM 991 O O . HIS A 1 124 ? -4.710 -7.056 6.755 1.00 94.69 124 HIS A O 1
ATOM 997 N N . LYS A 1 125 ? -4.429 -5.812 4.910 1.00 92.81 125 LYS A N 1
ATOM 998 C CA . LYS A 1 125 ? -5.141 -4.636 5.437 1.00 92.81 125 LYS A CA 1
ATOM 999 C C . LYS A 1 125 ? -6.599 -4.951 5.762 1.00 92.81 125 LYS A C 1
ATOM 1001 O O . LYS A 1 125 ? -7.069 -4.576 6.837 1.00 92.81 125 LYS A O 1
ATOM 1006 N N . LEU A 1 126 ? -7.296 -5.669 4.881 1.00 95.25 126 LEU A N 1
ATOM 1007 C CA . LEU A 1 126 ? -8.664 -6.121 5.124 1.00 95.25 126 LEU A CA 1
ATOM 1008 C C . LEU A 1 126 ? -8.742 -7.012 6.371 1.00 95.25 126 LEU A C 1
ATOM 1010 O O . LEU A 1 126 ? -9.597 -6.792 7.231 1.00 95.25 126 LEU A O 1
ATOM 1014 N N . GLY A 1 127 ? -7.816 -7.964 6.508 1.00 96.06 127 GLY A N 1
ATOM 1015 C CA . GLY A 1 127 ? -7.692 -8.810 7.695 1.00 96.06 127 GLY A CA 1
ATOM 1016 C C . GLY A 1 127 ? -7.554 -7.992 8.983 1.00 96.06 127 GLY A C 1
ATOM 1017 O O . GLY A 1 127 ? -8.300 -8.216 9.938 1.00 96.06 127 GLY A O 1
ATOM 1018 N N . ASN A 1 128 ? -6.685 -6.979 8.988 1.00 94.25 128 ASN A N 1
ATOM 1019 C CA . ASN A 1 128 ? -6.501 -6.085 10.137 1.00 94.25 128 ASN A CA 1
ATOM 1020 C C . ASN A 1 128 ? -7.782 -5.313 10.482 1.00 94.25 128 ASN A C 1
ATOM 1022 O O . ASN A 1 128 ? -8.186 -5.270 11.645 1.00 94.25 128 ASN A O 1
ATOM 1026 N N . VAL A 1 129 ? -8.485 -4.784 9.477 1.00 94.25 129 VAL A N 1
ATOM 1027 C CA . VAL A 1 129 ? -9.775 -4.099 9.674 1.00 94.25 129 VAL A CA 1
ATOM 1028 C C . VAL A 1 129 ? -10.813 -5.034 10.307 1.00 94.25 129 VAL A C 1
ATOM 1030 O O . VAL A 1 129 ? -11.552 -4.626 11.209 1.00 94.25 129 VAL A O 1
ATOM 1033 N N . LEU A 1 130 ? -10.886 -6.292 9.865 1.00 96.06 130 LEU A N 1
ATOM 1034 C CA . LEU A 1 130 ? -11.803 -7.283 10.435 1.00 96.06 130 LEU A CA 1
ATOM 1035 C C . LEU A 1 130 ? -11.445 -7.619 11.889 1.00 96.06 130 LEU A C 1
ATOM 1037 O O . LEU A 1 130 ? -12.331 -7.632 12.751 1.00 96.06 130 LEU A O 1
ATOM 1041 N N . GLN A 1 131 ? -10.159 -7.810 12.187 1.00 96.00 131 GLN A N 1
ATOM 1042 C CA . GLN A 1 131 ? -9.687 -8.063 13.550 1.00 96.00 131 GLN A CA 1
ATOM 1043 C C . GLN A 1 131 ? -9.982 -6.887 14.489 1.00 96.00 131 GLN A C 1
ATOM 1045 O O . GLN A 1 131 ? -10.440 -7.088 15.614 1.00 96.00 131 GLN A O 1
ATOM 1050 N N . GLU A 1 132 ? -9.781 -5.648 14.043 1.00 95.00 132 GLU A N 1
ATOM 1051 C CA . GLU A 1 132 ? -10.111 -4.460 14.832 1.00 95.00 132 GLU A CA 1
ATOM 1052 C C . GLU A 1 132 ? -11.607 -4.362 15.139 1.00 95.00 132 GLU A C 1
ATOM 1054 O O . GLU A 1 132 ? -11.991 -4.036 16.268 1.00 95.00 132 GLU A O 1
ATOM 1059 N N . LYS A 1 133 ? -12.463 -4.663 14.154 1.00 94.56 133 LYS A N 1
ATOM 1060 C CA . LYS A 1 133 ? -13.919 -4.710 14.346 1.00 94.56 133 LYS A CA 1
ATOM 1061 C C . LYS A 1 133 ? -14.298 -5.754 15.397 1.00 94.56 133 LYS A C 1
ATOM 1063 O O . LYS A 1 133 ? -15.099 -5.446 16.281 1.00 94.56 133 LYS A O 1
ATOM 1068 N N . ALA A 1 134 ? -13.705 -6.947 15.342 1.00 95.25 134 ALA A N 1
ATOM 1069 C CA . ALA A 1 134 ? -13.929 -7.997 16.334 1.00 95.25 134 ALA A CA 1
ATOM 1070 C C . ALA A 1 134 ? -13.493 -7.552 17.743 1.00 95.25 134 ALA A C 1
ATOM 1072 O O . ALA A 1 134 ? -14.301 -7.572 18.673 1.00 95.25 134 ALA A O 1
ATOM 1073 N N . ARG A 1 135 ? -12.272 -7.016 17.885 1.00 95.44 135 ARG A N 1
ATOM 1074 C CA . ARG A 1 135 ? -11.738 -6.510 19.165 1.00 95.44 135 ARG A CA 1
ATOM 1075 C C . ARG A 1 135 ? -12.592 -5.384 19.758 1.00 95.44 135 ARG A C 1
ATOM 1077 O O . ARG A 1 135 ? -12.772 -5.311 20.972 1.00 95.44 135 ARG A O 1
ATOM 1084 N N . LYS A 1 136 ? -13.129 -4.481 18.927 1.00 94.69 136 LYS A N 1
ATOM 1085 C CA . LYS A 1 136 ? -14.034 -3.403 19.378 1.00 94.69 136 LYS A CA 1
ATOM 1086 C C . LYS A 1 136 ? -15.356 -3.959 19.913 1.00 94.69 136 LYS A C 1
ATOM 1088 O O . LYS A 1 136 ? -15.813 -3.502 20.961 1.00 94.69 136 LYS A O 1
ATOM 1093 N N . LYS A 1 137 ? -15.947 -4.948 19.231 1.00 93.56 137 LYS A N 1
ATOM 1094 C CA . LYS A 1 137 ? -17.169 -5.631 19.693 1.00 93.56 137 LYS A CA 1
ATOM 1095 C C . LYS A 1 137 ? -16.944 -6.331 21.033 1.00 93.56 137 LYS A C 1
ATOM 1097 O O . LYS A 1 137 ? -17.729 -6.129 21.954 1.00 93.56 137 LYS A O 1
ATOM 1102 N N . GLU A 1 138 ? -15.843 -7.064 21.169 1.00 93.19 138 GLU A N 1
ATOM 1103 C CA . GLU A 1 138 ? -15.485 -7.765 22.406 1.00 93.19 138 GLU A CA 1
ATOM 1104 C C . GLU A 1 138 ? -15.277 -6.797 23.580 1.00 93.19 138 GLU A C 1
ATOM 1106 O O . GLU A 1 138 ? -15.845 -6.978 24.657 1.00 93.19 138 GLU A O 1
ATOM 1111 N N . LYS A 1 139 ? -14.531 -5.703 23.369 1.00 93.19 139 LYS A N 1
ATOM 1112 C CA . LYS A 1 139 ? -14.340 -4.664 24.395 1.00 93.19 139 LYS A CA 1
ATOM 1113 C C . LYS A 1 139 ? -15.661 -4.038 24.837 1.00 93.19 139 LYS A C 1
ATOM 1115 O O . LYS A 1 139 ? -15.832 -3.780 26.029 1.00 93.19 139 LYS A O 1
ATOM 1120 N N . LYS A 1 140 ? -16.582 -3.794 23.898 1.00 92.56 140 LYS A N 1
ATOM 1121 C CA . LYS A 1 140 ? -17.922 -3.279 24.203 1.00 92.56 140 LYS A CA 1
ATOM 1122 C C . LYS A 1 140 ? -18.699 -4.282 25.057 1.00 92.56 140 LYS A C 1
ATOM 1124 O O . LYS A 1 140 ? -19.142 -3.916 26.139 1.00 92.56 140 LYS A O 1
ATOM 1129 N N . PHE A 1 141 ? -18.741 -5.549 24.645 1.00 91.81 141 PHE A N 1
ATOM 1130 C CA . PHE A 1 141 ? -19.399 -6.620 25.396 1.00 91.81 141 PHE A CA 1
ATOM 1131 C C . PHE A 1 141 ? -18.835 -6.777 26.816 1.00 91.81 141 PHE A C 1
ATOM 1133 O O . PHE A 1 141 ? -19.590 -6.868 27.785 1.00 91.81 141 PHE A O 1
ATOM 1140 N N . ARG A 1 142 ? -17.506 -6.732 26.970 1.00 91.56 142 ARG A N 1
ATOM 1141 C CA . ARG A 1 142 ? -16.840 -6.786 28.279 1.00 91.56 142 ARG A CA 1
ATOM 1142 C C . ARG A 1 142 ? -17.214 -5.595 29.162 1.00 91.56 142 ARG A C 1
ATOM 1144 O O . ARG A 1 142 ? -17.490 -5.778 30.344 1.00 91.56 142 ARG A O 1
ATOM 1151 N N . LYS A 1 143 ? -17.248 -4.382 28.603 1.00 90.75 143 LYS A N 1
ATOM 1152 C CA . LYS A 1 143 ? -17.630 -3.163 29.333 1.00 90.75 143 LYS A CA 1
ATOM 1153 C C . LYS A 1 143 ? -19.099 -3.191 29.762 1.00 90.75 143 LYS A C 1
ATOM 1155 O O . LYS A 1 143 ? -19.402 -2.813 30.890 1.00 90.75 143 LYS A O 1
ATOM 1160 N N . ASP A 1 144 ? -19.987 -3.664 28.893 1.00 91.62 144 ASP A N 1
ATOM 1161 C CA . ASP A 1 144 ? -21.415 -3.803 29.191 1.00 91.62 144 ASP A CA 1
ATOM 1162 C C . ASP A 1 144 ? -21.645 -4.869 30.278 1.00 91.62 144 ASP A C 1
ATOM 1164 O O . ASP A 1 144 ? -22.413 -4.652 31.216 1.00 91.62 144 ASP A O 1
ATOM 1168 N N . SER A 1 145 ? -20.891 -5.972 30.227 1.00 88.06 145 SER A N 1
ATOM 1169 C CA . SER A 1 145 ? -20.915 -7.028 31.247 1.00 88.06 145 SER A CA 1
ATOM 1170 C C . SER A 1 145 ? -20.445 -6.536 32.622 1.00 88.06 145 SER A C 1
ATOM 1172 O O . SER A 1 145 ? -21.074 -6.853 33.630 1.00 88.06 145 SER A O 1
ATOM 1174 N N . LEU A 1 146 ? -19.373 -5.736 32.676 1.00 87.75 146 LEU A N 1
ATOM 1175 C CA . LEU A 1 146 ? -18.868 -5.138 33.921 1.00 87.75 146 LEU A CA 1
ATOM 1176 C C . LEU A 1 146 ? -19.890 -4.172 34.538 1.00 87.75 146 LEU A C 1
ATOM 1178 O O . LEU A 1 146 ? -20.233 -4.314 35.709 1.00 87.75 146 LEU A O 1
ATOM 1182 N N . LYS A 1 147 ? -20.471 -3.276 33.731 1.00 87.00 147 LYS A N 1
ATOM 1183 C CA . LYS A 1 147 ? -21.522 -2.349 34.186 1.00 87.00 147 LYS A CA 1
ATOM 1184 C C . LYS A 1 147 ? -22.762 -3.066 34.720 1.00 87.00 147 LYS A C 1
ATOM 1186 O O . LYS A 1 147 ? -23.384 -2.602 35.672 1.00 87.00 147 LYS A O 1
ATOM 1191 N N . ASN A 1 148 ? -23.149 -4.183 34.105 1.00 85.25 148 ASN A N 1
ATOM 1192 C CA . ASN A 1 148 ? -24.287 -4.973 34.573 1.00 85.25 148 ASN A CA 1
ATOM 1193 C C . ASN A 1 148 ? -23.999 -5.655 35.920 1.00 85.25 148 ASN A C 1
ATOM 1195 O O . ASN A 1 148 ? -24.897 -5.718 36.759 1.00 85.25 148 ASN A O 1
ATOM 1199 N N . ARG A 1 149 ? -22.758 -6.105 36.163 1.00 81.69 149 ARG A N 1
ATOM 1200 C CA . ARG A 1 149 ? -22.341 -6.654 37.467 1.00 81.69 149 ARG A CA 1
ATOM 1201 C C . ARG A 1 149 ? -22.338 -5.591 38.567 1.00 81.69 149 ARG A C 1
ATOM 1203 O O . ARG A 1 149 ? -22.899 -5.839 39.628 1.00 81.69 149 ARG A O 1
ATOM 1210 N N . GLU A 1 150 ? -21.796 -4.404 38.295 1.00 83.31 150 GLU A N 1
ATOM 1211 C CA . GLU A 1 150 ? -21.809 -3.268 39.235 1.00 83.31 150 GLU A CA 1
ATOM 1212 C C . GLU A 1 150 ? -23.241 -2.857 39.612 1.00 83.31 150 GLU A C 1
ATOM 1214 O O . GLU A 1 150 ? -23.555 -2.691 40.789 1.00 83.31 150 GLU A O 1
ATOM 1219 N N . LYS A 1 151 ? -24.152 -2.786 38.629 1.00 76.75 151 LYS A N 1
ATOM 1220 C CA . LYS A 1 151 ? -25.578 -2.510 38.873 1.00 76.75 151 LYS A CA 1
ATOM 1221 C C . LYS A 1 151 ? -26.257 -3.580 39.730 1.00 76.75 151 LYS A C 1
ATOM 1223 O O . LYS A 1 151 ? -27.084 -3.240 40.568 1.00 76.75 151 LYS A O 1
ATOM 1228 N N . GLN A 1 152 ? -25.953 -4.861 39.515 1.00 71.44 152 GLN A N 1
ATOM 1229 C CA . GLN A 1 152 ? -26.528 -5.949 40.315 1.00 71.44 152 GLN A CA 1
ATOM 1230 C C . GLN A 1 152 ? -25.985 -5.996 41.747 1.00 71.44 152 GLN A C 1
ATOM 1232 O O . GLN A 1 152 ? -26.715 -6.430 42.637 1.00 71.44 152 GLN A O 1
ATOM 1237 N N . HIS A 1 153 ? -24.730 -5.597 41.965 1.00 72.75 153 HIS A N 1
ATOM 1238 C CA . HIS A 1 153 ? -24.139 -5.531 43.301 1.00 72.75 153 HIS A CA 1
ATOM 1239 C C . HIS A 1 153 ? -24.720 -4.357 44.091 1.00 72.75 153 HIS A C 1
ATOM 1241 O O . HIS A 1 153 ? -25.333 -4.585 45.125 1.00 72.75 153 HIS A O 1
ATOM 1247 N N . GLY A 1 154 ? -24.717 -3.147 43.515 1.00 68.06 154 GLY A N 1
ATOM 1248 C CA . GLY A 1 154 ? -25.317 -1.979 44.166 1.00 68.06 154 GLY A CA 1
ATOM 1249 C C . GLY A 1 154 ? -26.807 -2.161 44.482 1.00 68.06 154 GLY A C 1
ATOM 1250 O O . GLY A 1 154 ? -27.270 -1.729 45.531 1.00 68.06 154 GLY A O 1
ATOM 1251 N N . ARG A 1 155 ? -27.568 -2.865 43.628 1.00 66.56 155 ARG A N 1
ATOM 1252 C CA . ARG A 1 155 ? -28.989 -3.169 43.886 1.00 66.56 155 ARG A CA 1
ATOM 1253 C C . ARG A 1 155 ? -29.195 -4.151 45.046 1.00 66.56 155 ARG A C 1
ATOM 1255 O O . ARG A 1 155 ? -30.194 -4.020 45.738 1.00 66.56 155 ARG A O 1
ATOM 1262 N N . ARG A 1 156 ? -28.270 -5.094 45.268 1.00 61.75 156 ARG A N 1
ATOM 1263 C CA . ARG A 1 156 ? -28.286 -5.992 46.439 1.00 61.75 156 ARG A CA 1
ATOM 1264 C C . ARG A 1 156 ? -27.959 -5.230 47.720 1.00 61.75 156 ARG A C 1
ATOM 1266 O O . ARG A 1 156 ? -28.743 -5.283 48.656 1.00 61.75 156 ARG A O 1
ATOM 1273 N N . ASP A 1 157 ? -26.918 -4.404 47.691 1.00 65.12 157 ASP A N 1
ATOM 1274 C CA . ASP A 1 157 ? -26.503 -3.599 48.848 1.00 65.12 157 ASP A CA 1
ATOM 1275 C C . ASP A 1 157 ? -27.577 -2.580 49.284 1.00 65.12 157 ASP A C 1
ATOM 1277 O O . ASP A 1 157 ? -27.615 -2.156 50.437 1.00 65.12 157 ASP A O 1
ATOM 1281 N N . THR A 1 158 ? -28.462 -2.168 48.365 1.00 65.25 158 THR A N 1
ATOM 1282 C CA . THR A 1 158 ? -29.595 -1.282 48.691 1.00 65.25 158 THR A CA 1
ATOM 1283 C C . THR A 1 158 ? -30.746 -2.037 49.363 1.00 65.25 158 THR A C 1
ATOM 1285 O O . THR A 1 158 ? -31.418 -1.469 50.219 1.00 65.25 158 THR A O 1
ATOM 1288 N N . ILE A 1 159 ? -30.976 -3.299 48.982 1.00 66.44 159 ILE A N 1
ATOM 1289 C CA . ILE A 1 159 ? -32.027 -4.154 49.556 1.00 66.44 159 ILE A CA 1
ATOM 1290 C C . ILE A 1 159 ? -31.646 -4.562 50.985 1.00 66.44 159 ILE A C 1
ATOM 1292 O O . ILE A 1 159 ? -32.475 -4.450 51.881 1.00 66.44 159 ILE A O 1
ATOM 1296 N N . ASP A 1 160 ? -30.381 -4.919 51.222 1.00 65.81 160 ASP A N 1
ATOM 1297 C CA . ASP A 1 160 ? -29.888 -5.329 52.549 1.00 65.81 160 ASP A CA 1
ATOM 1298 C C . ASP A 1 160 ? -29.853 -4.182 53.581 1.00 65.81 160 ASP A C 1
ATOM 1300 O O . ASP A 1 160 ? -29.717 -4.431 54.772 1.00 65.81 160 ASP A O 1
ATOM 1304 N N . ARG A 1 161 ? -29.985 -2.916 53.154 1.00 62.09 161 ARG A N 1
ATOM 1305 C CA . ARG A 1 161 ? -30.101 -1.742 54.049 1.00 62.09 161 ARG A CA 1
ATOM 1306 C C . ARG A 1 161 ? -31.540 -1.373 54.420 1.00 62.09 161 ARG A C 1
ATOM 1308 O O . ARG A 1 161 ? -31.730 -0.448 55.206 1.00 62.09 161 ARG A O 1
ATOM 1315 N N . GLN A 1 162 ? -32.536 -2.007 53.805 1.00 56.88 162 GLN A N 1
ATOM 1316 C CA . GLN A 1 162 ? -33.959 -1.736 54.044 1.00 56.88 162 GLN A CA 1
ATOM 1317 C C . GLN A 1 162 ? -34.633 -2.790 54.940 1.00 56.88 162 GLN A C 1
ATOM 1319 O O . GLN A 1 162 ? -35.839 -2.697 55.167 1.00 56.88 162 GLN A O 1
ATOM 1324 N N . ILE A 1 163 ? -33.865 -3.760 55.444 1.00 51.59 163 ILE A N 1
ATOM 1325 C CA . ILE A 1 163 ? -34.263 -4.782 56.425 1.00 51.59 163 ILE A CA 1
ATOM 1326 C C . ILE A 1 163 ? -33.514 -4.495 57.726 1.00 51.59 163 ILE A C 1
ATOM 1328 O O . ILE A 1 163 ? -34.149 -4.604 58.796 1.00 51.59 163 ILE A O 1
#

Mean predicted aligned error: 12.57 Å

Secondary structure (DSSP, 8-state):
---------------EEEEE-TTS-EEEEEE--SS-HHHHHHHHHHHHHHHH-SS---PPSSSPPHHHHHHHHSHHHHHHHGGGGGHHHHHHHHIIIIIT---S-SHHHHHHHHHHHHHHHHHHHHHHHHHHHHHHHHHHHHHHHHHHHHHHHHHHHHHTT--

Foldseek 3Di:
DDPPDPPPDAPPPFDKDWDADLLLATPDIDGDDPDDPVVPVVVVCVVVCVVPPPDDLDQDPDDDDPVSVVSCVDPVSVVVVVSVPCVVVSVVLLVVLQLVDQPDHDDVSNVVRSVSSSVSSNVVSVVVVVVVVVVVVVVVVVVVVVVVVVVVVVVVVVVVVVD

Organism: NCBI:txid1004156